Protein AF-A0A8D8LYW6-F1 (afdb_monomer_lite)

InterPro domains:
  IPR004045 Glutathione S-transferase, N-terminal [PS50404] (22-108)
  IPR004046 Glutathione S-transferase, C-terminal [PF14497] (65-147)
  IPR010987 Glutathione S-transferase, C-terminal-like [PS50405] (43-154)
  IPR036249 Thioredoxin-like superfamily [SSF52833] (20-63)
  IPR036282 Glutathione S-transferase, C-terminal domain superfamily [SSF47616] (66-146)
  IPR050213 Glutathione S-transferase superfamily [PTHR11571] (21-65)

Structure (mmCIF, N/CA/C/O backbone):
data_AF-A0A8D8LYW6-F1
#
_entry.id   AF-A0A8D8LYW6-F1
#
loop_
_atom_site.group_PDB
_atom_site.id
_atom_site.type_symbol
_atom_site.label_atom_id
_atom_site.label_alt_id
_atom_site.label_comp_id
_atom_site.label_asym_id
_atom_site.label_entity_id
_atom_site.label_seq_id
_atom_site.pdbx_PDB_ins_code
_atom_site.Cartn_x
_atom_site.Cartn_y
_atom_site.Cartn_z
_atom_site.occupancy
_atom_site.B_iso_or_equiv
_atom_site.auth_seq_id
_atom_site.auth_comp_id
_atom_site.auth_asym_id
_atom_site.auth_atom_id
_atom_site.pdbx_PDB_model_num
ATOM 1 N N . LEU A 1 1 ? -12.284 6.901 -8.201 1.00 30.34 1 LEU A N 1
ATOM 2 C CA . LEU A 1 1 ? -11.040 7.215 -7.436 1.00 30.34 1 LEU A CA 1
ATOM 3 C C . LEU A 1 1 ? -10.015 6.110 -7.733 1.00 30.34 1 LEU A C 1
ATOM 5 O O . LEU A 1 1 ? -10.385 4.960 -7.636 1.00 30.34 1 LEU A O 1
ATOM 9 N N . HIS A 1 2 ? -8.778 6.385 -8.168 1.00 29.34 2 HIS A N 1
ATOM 10 C CA . HIS A 1 2 ? -7.826 5.307 -8.516 1.00 29.34 2 HIS A CA 1
ATOM 11 C C . HIS A 1 2 ? -6.782 5.145 -7.405 1.00 29.34 2 HIS A C 1
ATOM 13 O O . HIS A 1 2 ? -5.805 5.888 -7.362 1.00 29.34 2 HIS A O 1
ATOM 19 N N . ILE A 1 3 ? -7.012 4.220 -6.475 1.00 31.86 3 ILE A N 1
ATOM 20 C CA . ILE A 1 3 ? -5.974 3.723 -5.560 1.00 31.86 3 ILE A CA 1
ATOM 21 C C . ILE A 1 3 ? -5.283 2.584 -6.302 1.00 31.86 3 ILE A C 1
ATOM 23 O O . ILE A 1 3 ? -5.982 1.674 -6.717 1.00 31.86 3 ILE A O 1
ATOM 27 N N . PHE A 1 4 ? -3.971 2.653 -6.526 1.00 33.06 4 PHE A N 1
ATOM 28 C CA . PHE A 1 4 ? -3.216 1.598 -7.206 1.00 33.06 4 PHE A CA 1
ATOM 29 C C . PHE A 1 4 ? -2.486 0.778 -6.142 1.00 33.06 4 PHE A C 1
ATOM 31 O O . PHE A 1 4 ? -1.467 1.220 -5.618 1.00 33.06 4 PHE A O 1
ATOM 38 N N . PHE A 1 5 ? -2.993 -0.408 -5.810 1.00 35.16 5 PHE A N 1
ATOM 39 C CA . PHE A 1 5 ? -2.178 -1.399 -5.103 1.00 35.16 5 PHE A CA 1
ATOM 40 C C . PHE A 1 5 ? -1.327 -2.123 -6.132 1.00 35.16 5 PHE A C 1
ATOM 42 O O . PHE A 1 5 ? -1.875 -2.677 -7.072 1.00 35.16 5 PHE A O 1
ATOM 49 N N . ILE A 1 6 ? -0.006 -2.089 -5.997 1.00 35.25 6 ILE A N 1
ATOM 50 C CA . ILE A 1 6 ? 0.898 -2.784 -6.912 1.00 35.25 6 ILE A CA 1
ATOM 51 C C . ILE A 1 6 ? 1.732 -3.753 -6.099 1.00 35.25 6 ILE A C 1
ATOM 53 O O . ILE A 1 6 ? 2.460 -3.338 -5.199 1.00 35.25 6 ILE A O 1
ATOM 57 N N . LEU A 1 7 ? 1.643 -5.030 -6.450 1.00 40.88 7 LEU A N 1
ATOM 58 C CA . LEU A 1 7 ? 2.467 -6.082 -5.884 1.00 40.88 7 LEU A CA 1
ATOM 59 C C . LEU A 1 7 ? 2.993 -6.949 -7.003 1.00 40.88 7 LEU A C 1
ATOM 61 O O . LEU A 1 7 ? 2.236 -7.442 -7.835 1.00 40.88 7 LEU A O 1
ATOM 65 N N . ASP A 1 8 ? 4.290 -7.169 -6.955 1.00 31.86 8 ASP A N 1
ATOM 66 C CA . ASP A 1 8 ? 4.958 -8.229 -7.674 1.00 31.86 8 ASP A CA 1
ATOM 67 C C . ASP A 1 8 ? 5.633 -9.051 -6.586 1.00 31.86 8 ASP A C 1
ATOM 69 O O . ASP A 1 8 ? 6.638 -8.607 -6.054 1.00 31.86 8 ASP A O 1
ATOM 73 N N . PHE A 1 9 ? 5.019 -10.150 -6.128 1.00 32.03 9 PHE A N 1
ATOM 74 C CA . PHE A 1 9 ? 5.729 -11.126 -5.294 1.00 32.03 9 PHE A CA 1
ATOM 75 C C . PHE A 1 9 ? 6.858 -11.682 -6.165 1.00 32.03 9 PHE A C 1
ATOM 77 O O . PHE A 1 9 ? 6.602 -11.979 -7.323 1.00 32.03 9 PHE A O 1
ATOM 84 N N . GLY A 1 10 ? 8.080 -11.825 -5.646 1.00 29.58 10 GLY A N 1
ATOM 85 C CA . GLY A 1 10 ? 9.296 -12.223 -6.384 1.00 29.58 10 GLY A CA 1
ATOM 86 C C . GLY A 1 10 ? 9.272 -13.552 -7.171 1.00 29.58 10 GLY A C 1
ATOM 87 O O . GLY A 1 10 ? 10.320 -14.027 -7.590 1.00 29.58 10 GLY A O 1
ATOM 88 N N . PHE A 1 11 ? 8.100 -14.135 -7.404 1.00 29.27 11 PHE A N 1
ATOM 89 C CA . PHE A 1 11 ? 7.776 -14.998 -8.531 1.00 29.27 11 PHE A CA 1
ATOM 90 C C . PHE A 1 11 ? 6.672 -14.304 -9.327 1.00 29.27 11 PHE A C 1
ATOM 92 O O . PHE A 1 11 ? 5.525 -14.298 -8.893 1.00 29.27 11 PHE A O 1
ATOM 99 N N . GLY A 1 12 ? 7.061 -13.686 -10.444 1.00 34.28 12 GLY A N 1
ATOM 100 C CA . GLY A 1 12 ? 6.300 -12.644 -11.121 1.00 34.28 12 GLY A CA 1
ATOM 101 C C . GLY A 1 12 ? 4.778 -12.798 -11.149 1.00 34.28 12 GLY A C 1
ATOM 102 O O . GLY A 1 12 ? 4.263 -13.893 -11.392 1.00 34.28 12 GLY A O 1
ATOM 103 N N . LEU A 1 13 ? 4.128 -11.628 -11.096 1.00 41.72 13 LEU A N 1
ATOM 104 C CA . LEU A 1 13 ? 2.715 -11.325 -11.364 1.00 41.72 13 LEU A CA 1
ATOM 105 C C . LEU A 1 13 ? 1.849 -11.242 -10.090 1.00 41.72 13 LEU A C 1
ATOM 107 O O . LEU A 1 13 ? 1.538 -12.247 -9.472 1.00 41.72 13 LEU A O 1
ATOM 111 N N . GLY A 1 14 ? 1.365 -10.049 -9.734 1.00 41.69 14 GLY A N 1
ATOM 112 C CA . GLY A 1 14 ? 0.334 -9.844 -8.707 1.00 41.69 14 GLY A CA 1
ATOM 113 C C . GLY A 1 14 ? -0.757 -8.857 -9.155 1.00 41.69 14 GLY A C 1
ATOM 114 O O . GLY A 1 14 ? -0.601 -8.179 -10.174 1.00 41.69 14 GLY A O 1
ATOM 115 N N . PRO A 1 15 ? -1.909 -8.802 -8.461 1.00 39.12 15 PRO A N 1
ATOM 116 C CA . PRO A 1 15 ? -3.049 -7.988 -8.873 1.00 39.12 15 PRO A CA 1
ATOM 117 C C . PRO A 1 15 ? -2.906 -6.480 -8.596 1.00 39.12 15 PRO A C 1
ATOM 119 O O . PRO A 1 15 ? -2.394 -6.085 -7.554 1.00 39.12 15 PRO A O 1
ATOM 122 N N . ILE A 1 16 ? -3.419 -5.645 -9.513 1.00 44.22 16 ILE A N 1
ATOM 123 C CA . ILE A 1 16 ? -3.631 -4.194 -9.352 1.00 44.22 16 ILE A CA 1
ATOM 124 C C . ILE A 1 16 ? -5.060 -3.881 -8.891 1.00 44.22 16 ILE A C 1
ATOM 126 O O . ILE A 1 16 ? -5.976 -3.710 -9.691 1.00 44.22 16 ILE A O 1
ATOM 130 N N . ILE A 1 17 ? -5.297 -3.703 -7.602 1.00 44.59 17 ILE A N 1
ATOM 131 C CA . ILE A 1 17 ? -6.644 -3.316 -7.150 1.00 44.59 17 ILE A CA 1
ATOM 132 C C . ILE A 1 17 ? -6.862 -1.821 -7.431 1.00 44.59 17 ILE A C 1
ATOM 134 O O . ILE A 1 17 ? -6.034 -1.024 -6.999 1.00 44.59 17 ILE A O 1
ATOM 138 N N . LEU A 1 18 ? -7.958 -1.457 -8.119 1.00 39.28 18 LEU A N 1
ATOM 139 C CA . LEU A 1 18 ? -8.430 -0.085 -8.358 1.00 39.28 18 LEU A CA 1
ATOM 140 C C . LEU A 1 18 ? -9.721 0.163 -7.552 1.00 39.28 18 LEU A C 1
ATOM 142 O O . LEU A 1 18 ? -10.792 -0.337 -7.883 1.00 39.28 18 LEU A O 1
ATOM 146 N N . LEU A 1 19 ? -9.646 0.936 -6.469 1.00 39.22 19 LEU A N 1
ATOM 147 C CA . LEU A 1 19 ? -10.800 1.151 -5.580 1.00 39.22 19 LEU A CA 1
ATOM 148 C C . LEU A 1 19 ? -11.612 2.404 -5.962 1.00 39.22 19 LEU A C 1
ATOM 150 O O . LEU A 1 19 ? -11.286 3.495 -5.492 1.00 39.22 19 LEU A O 1
ATOM 154 N N . ASP A 1 20 ? -12.684 2.253 -6.755 1.00 34.81 20 ASP A N 1
ATOM 155 C CA . ASP A 1 20 ? -13.724 3.287 -6.892 1.00 34.81 20 ASP A CA 1
ATOM 156 C C . ASP A 1 20 ? -14.896 3.044 -5.924 1.00 34.81 20 ASP A C 1
ATOM 158 O O . ASP A 1 20 ? -15.307 1.910 -5.699 1.00 34.81 20 ASP A O 1
ATOM 162 N N . MET A 1 21 ? -15.422 4.100 -5.297 1.00 40.28 21 MET A N 1
ATOM 163 C CA . MET A 1 21 ? -16.231 3.987 -4.069 1.00 40.28 21 MET A CA 1
ATOM 164 C C . MET A 1 21 ? -17.709 3.594 -4.270 1.00 40.28 21 MET A C 1
ATOM 166 O O . MET A 1 21 ? -18.451 3.550 -3.291 1.00 40.28 21 MET A O 1
ATOM 170 N N . SER A 1 22 ? -18.151 3.275 -5.490 1.00 46.41 22 SER A N 1
ATOM 171 C CA . SER A 1 22 ? -19.495 2.724 -5.755 1.00 46.41 22 SER A CA 1
ATOM 172 C C . SER A 1 22 ? -19.484 1.277 -6.261 1.00 46.41 22 SER A C 1
ATOM 174 O O . SER A 1 22 ? -20.505 0.603 -6.179 1.00 46.41 22 SER A O 1
ATOM 176 N N . THR A 1 23 ? -18.339 0.795 -6.754 1.00 56.69 23 THR A N 1
ATOM 177 C CA . THR A 1 23 ? -18.146 -0.527 -7.373 1.00 56.69 23 THR A CA 1
ATOM 178 C C . THR A 1 23 ? -16.669 -0.905 -7.282 1.00 56.69 23 THR A C 1
ATOM 180 O O . THR A 1 23 ? -15.811 -0.159 -7.757 1.00 56.69 23 THR A O 1
ATOM 183 N N . TYR A 1 24 ? -16.346 -2.057 -6.689 1.00 67.31 24 TYR A N 1
ATOM 184 C CA . TYR A 1 24 ? -14.957 -2.517 -6.594 1.00 67.31 24 TYR A CA 1
ATOM 185 C C . TYR A 1 24 ? -14.424 -2.852 -7.992 1.00 67.31 24 TYR A C 1
ATOM 187 O O . TYR A 1 24 ? -15.064 -3.614 -8.703 1.00 67.31 24 TYR A O 1
ATOM 195 N N . LYS A 1 25 ? -13.254 -2.343 -8.395 1.00 67.12 25 LYS A N 1
ATOM 196 C CA . LYS A 1 25 ? -12.588 -2.757 -9.639 1.00 67.12 25 LYS A CA 1
ATOM 197 C C . LYS A 1 25 ? -11.287 -3.483 -9.321 1.00 67.12 25 LYS A C 1
ATOM 199 O O . LYS A 1 25 ? -10.327 -2.923 -8.796 1.00 67.12 25 LYS A O 1
ATOM 204 N N . LEU A 1 26 ? -11.232 -4.758 -9.656 1.00 70.25 26 LEU A N 1
ATOM 205 C CA . LEU A 1 26 ? -10.064 -5.599 -9.470 1.00 70.25 26 LEU A CA 1
ATOM 206 C C . LEU A 1 26 ? -9.309 -5.675 -10.792 1.00 70.25 26 LEU A C 1
ATOM 208 O O . LEU A 1 26 ? -9.727 -6.396 -11.692 1.00 70.25 26 LEU A O 1
ATOM 212 N N . SER A 1 27 ? -8.209 -4.929 -10.922 1.00 67.75 27 SER A N 1
ATOM 213 C CA . SER A 1 27 ? -7.311 -5.095 -12.067 1.00 67.75 27 SER A CA 1
ATOM 214 C C . SER A 1 27 ? -6.196 -6.088 -11.743 1.00 67.75 27 SER A C 1
ATOM 216 O O . SER A 1 27 ? -5.785 -6.178 -10.597 1.00 67.75 27 SER A O 1
ATOM 218 N N . TYR A 1 28 ? -5.704 -6.897 -12.678 1.00 65.50 28 TYR A N 1
ATOM 219 C CA . TYR A 1 28 ? -4.540 -7.767 -12.428 1.00 65.50 28 TYR A CA 1
ATOM 220 C C . TYR A 1 28 ? -3.948 -8.356 -13.697 1.00 65.50 28 TYR A C 1
ATOM 222 O O . TYR A 1 28 ? -4.621 -8.431 -14.723 1.00 65.50 28 TYR A O 1
ATOM 230 N N . PHE A 1 29 ? -2.699 -8.813 -13.619 1.00 64.56 29 PHE A N 1
ATOM 231 C CA . PHE A 1 29 ? -2.117 -9.581 -14.709 1.00 64.56 29 PHE A CA 1
ATOM 232 C C . PHE A 1 29 ? -2.913 -10.852 -14.964 1.00 64.56 29 PHE A C 1
ATOM 234 O O . PHE A 1 29 ? -3.329 -11.532 -14.026 1.00 64.56 29 PHE A O 1
ATOM 241 N N . LYS A 1 30 ? -3.060 -11.226 -16.231 1.00 65.06 30 LYS A N 1
ATOM 242 C CA . LYS A 1 30 ? -3.693 -12.482 -16.633 1.00 65.06 30 LYS A CA 1
ATOM 243 C C . LYS A 1 30 ? -2.830 -13.699 -16.262 1.00 65.06 30 LYS A C 1
ATOM 245 O O . LYS A 1 30 ? -2.207 -14.341 -17.098 1.00 65.06 30 LYS A O 1
ATOM 250 N N . GLY A 1 31 ? -2.814 -14.033 -14.978 1.00 58.62 31 GLY A N 1
ATOM 251 C CA . GLY A 1 31 ? -2.198 -15.226 -14.409 1.00 58.62 31 GLY A CA 1
ATOM 252 C C . GLY A 1 31 ? -3.190 -15.948 -13.504 1.00 58.62 31 GLY A C 1
ATOM 253 O O . GLY A 1 31 ? -3.958 -15.318 -12.773 1.00 58.62 31 GLY A O 1
ATOM 254 N N . LYS A 1 32 ? -3.204 -17.284 -13.567 1.00 54.53 32 LYS A N 1
ATOM 255 C CA . LYS A 1 32 ? -4.004 -18.107 -12.647 1.00 54.53 32 LYS A CA 1
ATOM 256 C C . LYS A 1 32 ? -3.514 -17.888 -11.207 1.00 54.53 32 LYS A C 1
ATOM 258 O O . LYS A 1 32 ? -2.327 -17.678 -10.999 1.00 54.53 32 LYS A O 1
ATOM 263 N N . ALA A 1 33 ? -4.424 -17.962 -10.235 1.00 60.38 33 ALA A N 1
ATOM 264 C CA . ALA A 1 33 ? -4.179 -17.822 -8.789 1.00 60.38 33 ALA A CA 1
ATOM 265 C C . ALA A 1 33 ? -3.914 -16.404 -8.236 1.00 60.38 33 ALA A C 1
ATOM 267 O O . ALA A 1 33 ? -4.152 -16.179 -7.054 1.00 60.38 33 ALA A O 1
ATOM 268 N N . LEU A 1 34 ? -3.504 -15.427 -9.048 1.00 58.34 34 LEU A N 1
ATOM 269 C CA . LEU A 1 34 ? -2.974 -14.147 -8.540 1.00 58.34 34 LEU A CA 1
ATOM 270 C C . LEU A 1 34 ? -3.991 -13.274 -7.806 1.00 58.34 34 LEU A C 1
ATOM 272 O O . LEU A 1 34 ? -3.698 -12.694 -6.765 1.00 58.34 34 LEU A O 1
ATOM 276 N N . ALA A 1 35 ? -5.195 -13.180 -8.360 1.00 68.25 35 ALA A N 1
ATOM 277 C CA . ALA A 1 35 ? -6.293 -12.440 -7.755 1.00 68.25 35 ALA A CA 1
ATOM 278 C C . ALA A 1 35 ? -7.313 -13.364 -7.081 1.00 68.25 35 ALA A C 1
ATOM 280 O O . ALA A 1 35 ? -8.283 -12.871 -6.514 1.00 68.25 35 ALA A O 1
ATOM 281 N N . GLU A 1 36 ? -7.116 -14.687 -7.140 1.00 74.25 36 GLU A N 1
ATOM 282 C CA . GLU A 1 36 ? -8.082 -15.671 -6.635 1.00 74.25 36 GLU A CA 1
ATOM 283 C C . GLU A 1 36 ? -8.403 -15.479 -5.147 1.00 74.25 36 GLU A C 1
ATOM 285 O O . GLU A 1 36 ? -9.587 -15.483 -4.823 1.00 74.25 36 GLU A O 1
ATOM 290 N N . PRO A 1 37 ? -7.441 -15.194 -4.243 1.00 73.88 37 PRO A N 1
ATOM 291 C CA . PRO A 1 37 ? -7.774 -14.928 -2.843 1.00 73.88 37 PRO A CA 1
ATOM 292 C C . PRO A 1 37 ? -8.683 -13.704 -2.659 1.00 73.88 37 PRO A C 1
ATOM 294 O O . PRO A 1 37 ? -9.621 -13.741 -1.866 1.00 73.88 37 PRO A O 1
ATOM 297 N N . ILE A 1 38 ? -8.446 -12.627 -3.416 1.00 74.38 38 ILE A N 1
ATOM 298 C CA . ILE A 1 38 ? -9.251 -11.398 -3.334 1.00 74.38 38 ILE A CA 1
ATOM 299 C C . ILE A 1 38 ? -10.625 -11.616 -3.965 1.00 74.38 38 ILE A C 1
ATOM 301 O O . ILE A 1 38 ? -11.629 -11.236 -3.372 1.00 74.38 38 ILE A O 1
ATOM 305 N N . ARG A 1 39 ? -10.692 -12.269 -5.130 1.00 80.44 39 ARG A N 1
ATOM 306 C CA . ARG A 1 39 ? -11.954 -12.649 -5.785 1.00 80.44 39 ARG A CA 1
ATOM 307 C C . ARG A 1 39 ? -12.796 -13.522 -4.870 1.00 80.44 39 ARG A C 1
ATOM 309 O O . ARG A 1 39 ? -13.985 -13.263 -4.715 1.00 80.44 39 ARG A O 1
ATOM 316 N N . PHE A 1 40 ? -12.175 -14.529 -4.259 1.00 80.75 40 PHE A N 1
ATOM 317 C CA . PHE A 1 40 ? -12.818 -15.424 -3.309 1.00 80.75 40 PHE A CA 1
ATOM 318 C C . PHE A 1 40 ? -13.378 -14.638 -2.127 1.00 80.75 40 PHE A C 1
ATOM 320 O O . PHE A 1 40 ? -14.549 -14.783 -1.803 1.00 80.75 40 PHE A O 1
ATOM 327 N N . MET A 1 41 ? -12.582 -13.748 -1.536 1.00 80.12 41 MET A N 1
ATOM 328 C CA . MET A 1 41 ? -12.999 -12.946 -0.390 1.00 80.12 41 MET A CA 1
ATOM 329 C C . MET A 1 41 ? -14.120 -11.953 -0.730 1.00 80.12 41 MET A C 1
ATOM 331 O O . MET A 1 41 ? -15.083 -11.853 0.022 1.00 80.12 41 MET A O 1
ATOM 335 N N . LEU A 1 42 ? -14.047 -11.266 -1.875 1.00 80.12 42 LEU A N 1
ATOM 336 C CA . LEU A 1 42 ? -15.113 -10.371 -2.345 1.00 80.12 42 LEU A CA 1
ATOM 337 C C . LEU A 1 42 ? -16.409 -11.139 -2.635 1.00 80.12 42 LEU A C 1
ATOM 339 O O . LEU A 1 42 ? -17.478 -10.706 -2.212 1.00 80.12 42 LEU A O 1
ATOM 343 N N . SER A 1 43 ? -16.302 -12.304 -3.280 1.00 84.75 43 SER A N 1
ATOM 344 C CA . SER A 1 43 ? -17.451 -13.171 -3.570 1.00 84.75 43 SER A CA 1
ATOM 345 C C . SER A 1 43 ? -18.073 -13.730 -2.288 1.00 84.75 43 SER A C 1
ATOM 347 O O . SER A 1 43 ? -19.288 -13.715 -2.141 1.00 84.75 43 SER A O 1
ATOM 349 N N . TYR A 1 44 ? -17.247 -14.165 -1.330 1.00 85.19 44 TYR A N 1
ATOM 350 C CA . TYR A 1 44 ? -17.689 -14.653 -0.019 1.00 85.19 44 TYR A CA 1
ATOM 351 C C . TYR A 1 44 ? -18.410 -13.569 0.794 1.00 85.19 44 TYR A C 1
ATOM 353 O O . TYR A 1 44 ? -19.319 -13.861 1.560 1.00 85.19 44 TYR A O 1
ATOM 361 N N . MET A 1 45 ? -18.015 -12.306 0.622 1.00 79.94 45 MET A N 1
ATOM 362 C CA . MET A 1 45 ? -18.653 -11.151 1.257 1.00 79.94 45 MET A CA 1
ATOM 363 C C . MET A 1 45 ? -19.861 -10.606 0.477 1.00 79.94 45 MET A C 1
ATOM 365 O O . MET A 1 45 ? -20.356 -9.533 0.835 1.00 79.94 45 MET A O 1
ATOM 369 N N . GLU A 1 46 ? -20.296 -11.292 -0.587 1.00 85.88 46 GLU A N 1
ATOM 370 C CA . GLU A 1 46 ? -21.402 -10.881 -1.463 1.00 85.88 46 GLU A CA 1
ATOM 371 C C . GLU A 1 46 ? -21.222 -9.447 -1.998 1.00 85.88 46 GLU A C 1
ATOM 373 O O . GLU A 1 46 ? -22.136 -8.620 -1.989 1.00 85.88 46 GLU A O 1
ATOM 378 N N . LYS A 1 47 ? -19.992 -9.107 -2.408 1.00 79.19 47 LYS A N 1
ATOM 379 C CA . LYS A 1 47 ? -19.663 -7.807 -3.002 1.00 79.19 47 LYS A CA 1
ATOM 380 C C . LYS A 1 47 ? -19.476 -7.924 -4.507 1.00 79.19 47 LYS A C 1
ATOM 382 O O . LYS A 1 47 ? -18.589 -8.642 -4.959 1.00 79.19 47 LYS A O 1
ATOM 387 N N . ASP A 1 48 ? -20.246 -7.142 -5.258 1.00 80.06 48 ASP A N 1
ATOM 388 C CA . ASP A 1 48 ? -20.064 -6.994 -6.702 1.00 80.06 48 ASP A CA 1
ATOM 389 C C . ASP A 1 48 ? -18.738 -6.297 -7.024 1.00 80.06 48 ASP A C 1
ATOM 391 O O . ASP A 1 48 ? -18.361 -5.309 -6.383 1.00 80.06 48 ASP A O 1
ATOM 395 N N . PHE A 1 49 ? -18.030 -6.799 -8.039 1.00 80.25 49 PHE A N 1
ATOM 396 C CA . PHE A 1 49 ? -16.777 -6.212 -8.503 1.00 80.25 49 PHE A CA 1
ATOM 397 C C . PHE A 1 49 ? -16.567 -6.373 -10.016 1.00 80.25 49 PHE A C 1
ATOM 399 O O . PHE A 1 49 ? -16.966 -7.365 -10.620 1.00 80.25 49 PHE A O 1
ATOM 406 N N . GLU A 1 50 ? -15.899 -5.396 -10.628 1.00 79.44 50 GLU A N 1
ATOM 407 C CA . GLU A 1 50 ? -15.424 -5.425 -12.011 1.00 79.44 50 GLU A CA 1
ATOM 408 C C . GLU A 1 50 ? -14.068 -6.148 -12.076 1.00 79.44 50 GLU A C 1
ATOM 410 O O . GLU A 1 50 ? -13.114 -5.755 -11.406 1.00 79.44 50 GLU A O 1
ATOM 415 N N . ASP A 1 51 ? -13.971 -7.200 -12.889 1.00 79.69 51 ASP A N 1
ATOM 416 C CA . ASP A 1 51 ? -12.750 -7.984 -13.120 1.00 79.69 51 ASP A CA 1
ATOM 417 C C . ASP A 1 51 ? -12.042 -7.504 -14.396 1.00 79.69 51 ASP A C 1
ATOM 419 O O . ASP A 1 51 ? -12.498 -7.767 -15.509 1.00 79.69 51 ASP A O 1
ATOM 423 N N . HIS A 1 52 ? -10.925 -6.793 -14.238 1.00 79.62 52 HIS A N 1
ATOM 424 C CA . HIS A 1 52 ? -10.156 -6.215 -15.338 1.00 79.62 52 HIS A CA 1
ATOM 425 C C . HIS A 1 52 ? -8.764 -6.856 -15.451 1.00 79.62 52 HIS A C 1
ATOM 427 O O . HIS A 1 52 ? -7.824 -6.532 -14.727 1.00 79.62 52 HIS A O 1
ATOM 433 N N . ARG A 1 53 ? -8.586 -7.766 -16.404 1.00 79.50 53 ARG A N 1
ATOM 434 C CA . ARG A 1 53 ? -7.306 -8.464 -16.595 1.00 79.50 53 ARG A CA 1
ATOM 435 C C . ARG A 1 53 ? -6.493 -7.784 -17.684 1.00 79.50 53 ARG A C 1
ATOM 437 O O . ARG A 1 53 ? -7.010 -7.594 -18.779 1.00 79.50 53 ARG A O 1
ATOM 444 N N . PHE A 1 54 ? -5.238 -7.460 -17.400 1.00 66.81 54 PHE A N 1
ATOM 445 C CA . PHE A 1 54 ? -4.327 -6.854 -18.371 1.00 66.81 54 PHE A CA 1
ATOM 446 C C . PHE A 1 54 ? -3.129 -7.771 -18.649 1.00 66.81 54 PHE A C 1
ATOM 448 O O . PHE A 1 54 ? -2.769 -8.625 -17.830 1.00 66.81 54 PHE A O 1
ATOM 455 N N . GLU A 1 55 ? -2.549 -7.636 -19.839 1.00 74.44 55 GLU A N 1
ATOM 456 C CA . GLU A 1 55 ? -1.397 -8.431 -20.274 1.00 74.44 55 GLU A CA 1
ATOM 457 C C . GLU A 1 55 ? -0.082 -7.754 -19.842 1.00 74.44 55 GLU A C 1
ATOM 459 O O . GLU A 1 55 ? -0.065 -6.578 -19.459 1.00 74.44 55 GLU A O 1
ATOM 464 N N . ARG A 1 56 ? 1.048 -8.479 -19.866 1.00 64.25 56 ARG A N 1
ATOM 465 C CA . ARG A 1 56 ? 2.345 -7.914 -19.430 1.00 64.25 56 ARG A CA 1
ATOM 466 C C . ARG A 1 56 ? 2.764 -6.708 -20.264 1.00 64.25 56 ARG A C 1
ATOM 468 O O . ARG A 1 56 ? 3.417 -5.804 -19.756 1.00 64.25 56 ARG A O 1
ATOM 475 N N . GLU A 1 57 ? 2.356 -6.679 -21.519 1.00 67.50 57 GLU A N 1
ATOM 476 C CA . GLU A 1 57 ? 2.657 -5.640 -22.497 1.00 67.50 57 GLU A CA 1
ATOM 477 C C . GLU A 1 57 ? 1.963 -4.311 -22.161 1.00 67.50 57 GLU A C 1
ATOM 479 O O . GLU A 1 57 ? 2.419 -3.248 -22.580 1.00 67.50 57 GLU A O 1
ATOM 484 N N . ASP A 1 58 ? 0.891 -4.349 -21.365 1.00 68.50 58 ASP A N 1
ATOM 485 C CA . ASP A 1 58 ? 0.205 -3.155 -20.873 1.00 68.50 58 ASP A CA 1
ATOM 486 C C . ASP A 1 58 ? 0.835 -2.600 -19.588 1.00 68.50 58 ASP A C 1
ATOM 488 O O . ASP A 1 58 ? 0.536 -1.471 -19.194 1.00 68.50 58 ASP A O 1
ATOM 492 N N . TRP A 1 59 ? 1.758 -3.340 -18.960 1.00 60.84 59 TRP A N 1
ATOM 493 C CA . TRP A 1 59 ? 2.452 -2.921 -17.739 1.00 60.84 59 TRP A CA 1
ATOM 494 C C . TRP A 1 59 ? 3.164 -1.567 -17.846 1.00 60.84 59 TRP A C 1
ATOM 496 O O . TRP A 1 59 ? 2.995 -0.753 -16.940 1.00 60.84 59 TRP A O 1
ATOM 506 N N . PRO A 1 60 ? 3.894 -1.245 -18.932 1.00 58.59 60 PRO A N 1
ATOM 507 C CA . PRO A 1 60 ? 4.553 0.055 -19.061 1.00 58.59 60 PRO A CA 1
ATOM 508 C C . PRO A 1 60 ? 3.577 1.238 -19.148 1.00 58.59 60 PRO A C 1
ATOM 510 O O . PRO A 1 60 ? 3.972 2.372 -18.890 1.00 58.59 60 PRO A O 1
ATOM 513 N N . LYS A 1 61 ? 2.308 0.994 -19.515 1.00 62.28 61 LYS A N 1
ATOM 514 C CA . LYS A 1 61 ? 1.254 2.025 -19.575 1.00 62.28 61 LYS A CA 1
ATOM 515 C C . LYS A 1 61 ? 0.652 2.311 -18.199 1.00 62.28 61 LYS A C 1
ATOM 517 O O . LYS A 1 61 ? -0.034 3.316 -18.014 1.00 62.28 61 LYS A O 1
ATOM 522 N N . LEU A 1 62 ? 0.877 1.420 -17.237 1.00 58.41 62 LEU A N 1
ATOM 523 C CA . LEU A 1 62 ? 0.457 1.598 -15.858 1.00 58.41 62 LEU A CA 1
ATOM 524 C C . LEU A 1 62 ? 1.482 2.498 -15.157 1.00 58.41 62 LEU A C 1
ATOM 526 O O . LEU A 1 62 ? 2.681 2.422 -15.416 1.00 58.41 62 LEU A O 1
ATOM 530 N N . LYS A 1 63 ? 0.992 3.412 -14.310 1.00 56.09 63 LYS A N 1
ATOM 531 C CA . LYS A 1 63 ? 1.795 4.464 -13.658 1.00 56.09 63 LYS A CA 1
ATOM 532 C C . LYS A 1 63 ? 3.080 3.902 -13.013 1.00 56.09 63 LYS A C 1
ATOM 534 O O . LYS A 1 63 ? 3.071 2.750 -12.576 1.00 56.09 63 LYS A O 1
ATOM 539 N N . PRO A 1 64 ? 4.162 4.698 -12.888 1.00 62.03 64 PRO A N 1
ATOM 540 C CA . PRO A 1 64 ? 5.367 4.266 -12.187 1.00 62.03 64 PRO A CA 1
ATOM 541 C C . PRO A 1 64 ? 5.009 3.917 -10.747 1.00 62.03 64 PRO A C 1
ATOM 543 O O . PRO A 1 64 ? 4.450 4.718 -10.004 1.00 62.03 64 PRO A O 1
ATOM 546 N N . THR A 1 65 ? 5.279 2.679 -10.376 1.00 73.69 65 THR A N 1
ATOM 547 C CA . THR A 1 65 ? 4.877 2.095 -9.100 1.00 73.69 65 THR A CA 1
ATOM 548 C C . THR A 1 65 ? 6.081 1.453 -8.443 1.00 73.69 65 THR A C 1
ATOM 550 O O . THR A 1 65 ? 7.101 1.225 -9.096 1.00 73.69 65 THR A O 1
ATOM 553 N N . ILE A 1 66 ? 5.963 1.152 -7.150 1.00 77.56 66 ILE A N 1
ATOM 554 C CA . ILE A 1 66 ? 7.053 0.572 -6.359 1.00 77.56 66 ILE A CA 1
ATOM 555 C C . ILE A 1 66 ? 7.615 -0.687 -7.043 1.00 77.56 66 ILE A C 1
ATOM 557 O O . ILE A 1 66 ? 8.830 -0.804 -7.192 1.00 77.56 66 ILE A O 1
ATOM 561 N N . ALA A 1 67 ? 6.752 -1.571 -7.556 1.00 73.50 67 ALA A N 1
ATOM 562 C CA . ALA A 1 67 ? 7.200 -2.763 -8.279 1.00 73.50 67 ALA A CA 1
ATOM 563 C C . ALA A 1 67 ? 7.778 -2.441 -9.668 1.00 73.50 67 ALA A C 1
ATOM 565 O O . ALA A 1 67 ? 8.812 -2.992 -10.031 1.00 73.50 67 ALA A O 1
ATOM 566 N N . SER A 1 68 ? 7.163 -1.524 -10.429 1.00 77.69 68 SER A N 1
ATOM 567 C CA . SER A 1 68 ? 7.679 -1.110 -11.747 1.00 77.69 68 SER A CA 1
ATOM 568 C C . SER A 1 68 ? 9.089 -0.511 -11.670 1.00 77.69 68 SER A C 1
ATOM 570 O O . SER A 1 68 ? 9.869 -0.678 -12.603 1.00 77.69 68 SER A O 1
ATOM 572 N N . TYR A 1 69 ? 9.434 0.154 -10.561 1.00 83.88 69 TYR A N 1
ATOM 573 C CA . TYR A 1 69 ? 10.809 0.553 -10.254 1.00 83.88 69 TYR A CA 1
ATOM 574 C C . TYR A 1 69 ? 11.660 -0.643 -9.805 1.00 83.88 69 TYR A C 1
ATOM 576 O O . TYR A 1 69 ? 12.727 -0.886 -10.362 1.00 83.88 69 TYR A O 1
ATOM 584 N N . HIS A 1 70 ? 11.213 -1.405 -8.801 1.00 82.56 70 HIS A N 1
ATOM 585 C CA . HIS A 1 70 ? 12.027 -2.444 -8.166 1.00 82.56 70 HIS A CA 1
ATOM 586 C C . HIS A 1 70 ? 12.485 -3.536 -9.144 1.00 82.56 70 HIS A C 1
ATOM 588 O O . HIS A 1 70 ? 13.660 -3.911 -9.124 1.00 82.56 70 HIS A O 1
ATOM 594 N N . TYR A 1 71 ? 11.591 -3.977 -10.030 1.00 78.31 71 TYR A N 1
ATOM 595 C CA . TYR A 1 71 ? 11.814 -5.075 -10.976 1.00 78.31 71 TYR A CA 1
ATOM 596 C C . TYR A 1 71 ? 12.300 -4.647 -12.355 1.00 78.31 71 TYR A C 1
ATOM 598 O O . TYR A 1 71 ? 12.476 -5.492 -13.231 1.00 78.31 71 TYR A O 1
ATOM 606 N N . ASP A 1 72 ? 12.538 -3.355 -12.566 1.00 81.25 72 ASP A N 1
ATOM 607 C CA . ASP A 1 72 ? 13.147 -2.916 -13.810 1.00 81.25 72 ASP A CA 1
ATOM 608 C C . ASP A 1 72 ? 14.591 -3.426 -13.897 1.00 81.25 72 ASP A C 1
ATOM 610 O O . ASP A 1 72 ? 15.406 -3.178 -12.997 1.00 81.25 72 ASP A O 1
ATOM 614 N N . ALA A 1 73 ? 14.874 -4.166 -14.969 1.00 83.31 73 ALA A N 1
ATOM 615 C CA . ALA A 1 73 ? 16.198 -4.680 -15.290 1.00 83.31 73 ALA A CA 1
ATOM 616 C C . ALA A 1 73 ? 17.057 -3.636 -16.023 1.00 83.31 73 ALA A C 1
ATOM 618 O O . ALA A 1 73 ? 18.279 -3.757 -16.040 1.00 83.31 73 ALA A O 1
ATOM 619 N N . ASN A 1 74 ? 16.436 -2.619 -16.631 1.00 89.50 74 ASN A N 1
ATOM 620 C CA . ASN A 1 74 ? 17.140 -1.535 -17.299 1.00 89.50 74 ASN A CA 1
ATOM 621 C C . ASN A 1 74 ? 17.453 -0.421 -16.288 1.00 89.50 74 ASN A C 1
ATOM 623 O O . ASN A 1 74 ? 16.548 0.230 -15.768 1.00 89.50 74 ASN A O 1
ATOM 627 N N . GLU A 1 75 ? 18.738 -0.183 -16.014 1.00 86.56 75 GLU A N 1
ATOM 628 C CA . GLU A 1 75 ? 19.170 0.789 -14.999 1.00 86.56 75 GLU A CA 1
ATOM 629 C C . GLU A 1 75 ? 18.775 2.235 -15.327 1.00 86.56 75 GLU A C 1
ATOM 631 O O . GLU A 1 75 ? 18.380 2.984 -14.435 1.00 86.56 75 GLU A O 1
ATOM 636 N N . GLU A 1 76 ? 18.832 2.630 -16.598 1.00 88.19 76 GLU A N 1
ATOM 637 C CA . GLU A 1 76 ? 18.468 3.979 -17.038 1.00 88.19 76 GLU A CA 1
ATOM 638 C C . GLU A 1 76 ? 16.967 4.238 -16.832 1.00 88.19 76 GLU A C 1
ATOM 640 O O . GLU A 1 76 ? 16.570 5.222 -16.200 1.00 88.19 76 GLU A O 1
ATOM 645 N N . SER A 1 77 ? 16.123 3.298 -17.270 1.00 85.31 77 SER A N 1
ATOM 646 C CA . SER A 1 77 ? 14.674 3.352 -17.065 1.00 85.31 77 SER A CA 1
ATOM 647 C C . SER A 1 77 ? 14.321 3.312 -15.579 1.00 85.31 77 SER A C 1
ATOM 649 O O . SER A 1 77 ? 13.509 4.117 -15.113 1.00 85.31 77 SER A O 1
ATOM 651 N N . LYS A 1 78 ? 14.997 2.467 -14.796 1.00 84.38 78 LYS A N 1
ATOM 652 C CA . LYS A 1 78 ? 14.829 2.380 -13.343 1.00 84.38 78 LYS A CA 1
ATOM 653 C C . LYS A 1 78 ? 15.125 3.704 -12.651 1.00 84.38 78 LYS A C 1
ATOM 655 O O . LYS A 1 78 ? 14.312 4.176 -11.856 1.00 84.38 78 LYS A O 1
ATOM 660 N N . ASN A 1 79 ? 16.252 4.330 -12.974 1.00 86.81 79 ASN A N 1
ATOM 661 C CA . ASN A 1 79 ? 16.651 5.599 -12.372 1.00 86.81 79 ASN A CA 1
ATOM 662 C C . ASN A 1 79 ? 15.667 6.721 -12.722 1.00 86.81 79 ASN A C 1
ATOM 664 O O . ASN A 1 79 ? 15.285 7.485 -11.836 1.00 86.81 79 ASN A O 1
ATOM 668 N N . SER A 1 80 ? 15.159 6.753 -13.960 1.00 87.25 80 SER A N 1
ATOM 669 C CA . SER A 1 80 ? 14.151 7.739 -14.385 1.00 87.25 80 SER A CA 1
ATOM 670 C C . SER A 1 80 ? 12.818 7.633 -13.623 1.00 87.25 80 SER A C 1
ATOM 672 O O . SER A 1 80 ? 12.085 8.613 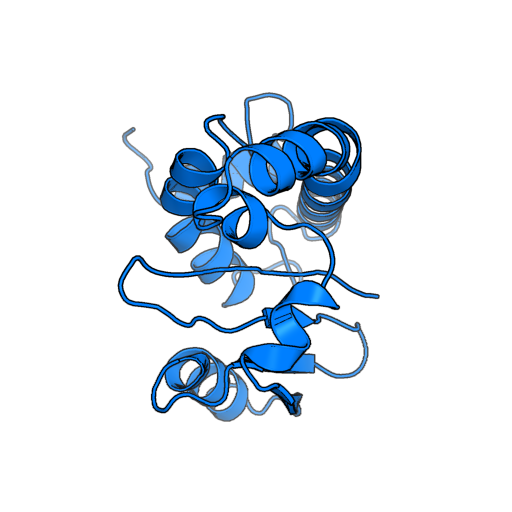-13.499 1.00 87.25 80 SER A O 1
ATOM 674 N N . LYS A 1 81 ? 12.499 6.452 -13.072 1.00 85.31 81 LYS A N 1
ATOM 675 C CA . LYS A 1 81 ? 11.254 6.196 -12.330 1.00 85.31 81 LYS A CA 1
ATOM 676 C C . LYS A 1 81 ? 11.343 6.566 -10.852 1.00 85.31 81 LYS A C 1
ATOM 678 O O . LYS A 1 81 ? 10.299 6.767 -10.233 1.00 85.31 81 LYS A O 1
ATOM 683 N N . TRP A 1 82 ? 12.544 6.628 -10.273 1.00 87.94 82 TRP A N 1
ATOM 684 C CA . TRP A 1 82 ? 12.708 6.797 -8.826 1.00 87.94 82 TRP A CA 1
ATOM 685 C C . TRP A 1 82 ? 12.181 8.139 -8.323 1.00 87.94 82 TRP A C 1
ATOM 687 O O . TRP A 1 82 ? 11.387 8.171 -7.387 1.00 87.94 82 TRP A O 1
ATOM 697 N N . GLU A 1 83 ? 12.591 9.239 -8.951 1.00 88.94 83 GLU A N 1
ATOM 698 C CA . GLU A 1 83 ? 12.178 10.580 -8.538 1.00 88.94 83 GLU A CA 1
ATOM 699 C C . GLU A 1 83 ? 10.647 10.748 -8.536 1.00 88.94 83 GLU A C 1
ATOM 701 O O . GLU A 1 83 ? 10.102 11.042 -7.471 1.00 88.94 83 GLU A O 1
ATOM 706 N N . PRO A 1 84 ? 9.905 10.487 -9.634 1.00 84.88 84 PRO A N 1
ATOM 707 C CA . PRO A 1 84 ? 8.446 10.619 -9.626 1.00 84.88 84 PRO A CA 1
ATOM 708 C C . PRO A 1 84 ? 7.754 9.601 -8.707 1.00 84.88 84 PRO A C 1
ATOM 710 O O . PRO A 1 84 ? 6.683 9.876 -8.151 1.00 84.88 84 PRO A O 1
ATOM 713 N N . LEU A 1 85 ? 8.344 8.419 -8.508 1.00 84.19 85 LEU A N 1
ATOM 714 C CA . LEU A 1 85 ? 7.838 7.453 -7.538 1.00 84.19 85 LEU A CA 1
ATOM 715 C C . LEU A 1 85 ? 7.935 8.013 -6.112 1.00 84.19 85 LEU A C 1
ATOM 717 O O . LEU A 1 85 ? 6.942 8.000 -5.387 1.00 84.19 85 LEU A O 1
ATOM 721 N N . ASN A 1 86 ? 9.105 8.524 -5.732 1.00 87.38 86 ASN A N 1
ATOM 722 C CA . ASN A 1 86 ? 9.412 8.919 -4.362 1.00 87.38 86 ASN A CA 1
ATOM 723 C C . ASN A 1 86 ? 8.820 10.281 -3.972 1.00 87.38 86 ASN A C 1
ATOM 725 O O . ASN A 1 86 ? 8.411 10.462 -2.832 1.00 87.38 86 ASN A O 1
ATOM 729 N N . THR A 1 87 ? 8.743 11.235 -4.902 1.00 87.88 87 THR A N 1
ATOM 730 C CA . THR A 1 87 ? 8.269 12.600 -4.603 1.00 87.88 87 THR A CA 1
ATOM 731 C C . THR A 1 87 ? 6.780 12.789 -4.851 1.00 87.88 87 THR A C 1
ATOM 733 O O . THR A 1 87 ? 6.151 13.625 -4.210 1.00 87.88 87 THR A O 1
ATOM 736 N N . THR A 1 88 ? 6.201 12.021 -5.777 1.00 83.81 88 THR A N 1
ATOM 737 C CA . THR A 1 88 ? 4.807 12.211 -6.196 1.00 83.81 88 THR A CA 1
ATOM 738 C C . THR A 1 88 ? 3.950 11.019 -5.807 1.00 83.81 88 THR A C 1
ATOM 740 O O . THR A 1 88 ? 2.942 11.162 -5.122 1.00 83.81 88 THR A O 1
ATOM 743 N N . THR A 1 89 ? 4.344 9.821 -6.234 1.00 80.94 89 THR A N 1
ATOM 744 C CA . THR A 1 89 ? 3.453 8.656 -6.193 1.00 80.94 89 THR A CA 1
ATOM 745 C C . THR A 1 89 ? 3.298 8.092 -4.781 1.00 80.94 89 THR A C 1
ATOM 747 O O . THR A 1 89 ? 2.171 7.907 -4.322 1.00 80.94 89 THR A O 1
ATOM 750 N N . ILE A 1 90 ? 4.408 7.836 -4.083 1.00 86.38 90 ILE A N 1
ATOM 751 C CA . ILE A 1 90 ? 4.399 7.310 -2.712 1.00 86.38 90 ILE A CA 1
ATOM 752 C C . ILE A 1 90 ? 3.693 8.286 -1.755 1.00 86.38 90 ILE A C 1
ATOM 75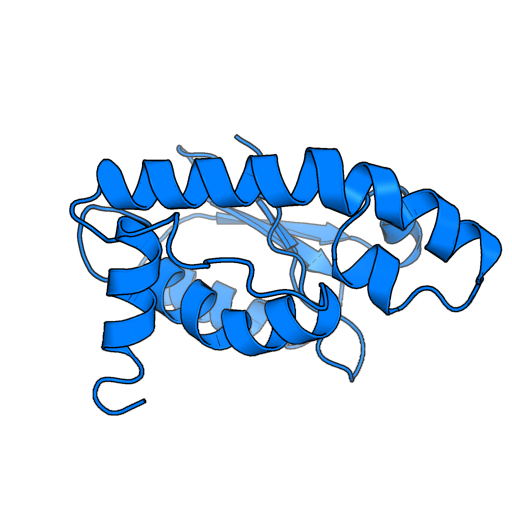4 O O . ILE A 1 90 ? 2.726 7.855 -1.118 1.00 86.38 90 ILE A O 1
ATOM 758 N N . PRO A 1 91 ? 4.067 9.584 -1.689 1.00 89.06 91 PRO A N 1
ATOM 759 C CA . PRO A 1 91 ? 3.403 10.531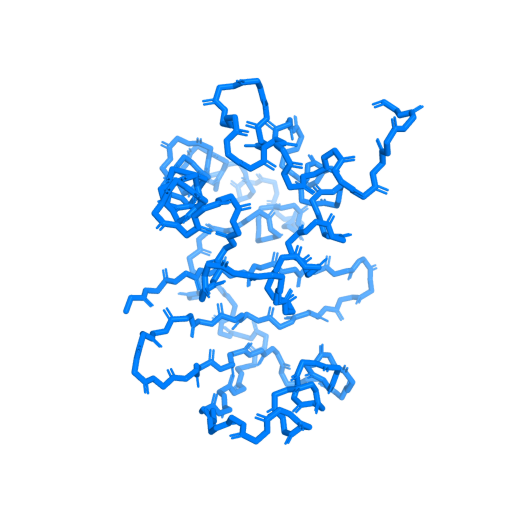 -0.795 1.00 89.06 91 PRO A CA 1
ATOM 760 C C . PRO A 1 91 ? 1.899 10.627 -1.053 1.00 89.06 91 PRO A C 1
ATOM 762 O O . PRO A 1 91 ? 1.113 10.538 -0.114 1.00 89.06 91 PRO A O 1
ATOM 765 N N . TYR A 1 92 ? 1.483 10.690 -2.322 1.00 82.50 92 TYR A N 1
ATOM 766 C CA . TYR A 1 92 ? 0.071 10.767 -2.700 1.00 82.50 92 TYR A CA 1
ATOM 767 C C . TYR A 1 92 ? -0.770 9.600 -2.162 1.00 82.50 92 TYR A C 1
ATOM 769 O O . TYR A 1 92 ? -1.871 9.814 -1.648 1.00 82.50 92 TYR A O 1
ATOM 777 N N . TYR A 1 93 ? -0.294 8.355 -2.287 1.00 82.19 93 TYR A N 1
ATOM 778 C CA . TYR A 1 93 ? -1.053 7.205 -1.780 1.00 82.19 93 TYR A CA 1
ATOM 779 C C . TYR A 1 93 ? -0.994 7.105 -0.264 1.00 82.19 93 TYR A C 1
ATOM 781 O O . TYR A 1 93 ? -2.025 6.844 0.355 1.00 82.19 93 TYR A O 1
ATOM 789 N N . MET A 1 94 ? 0.171 7.342 0.339 1.00 88.31 94 MET A N 1
A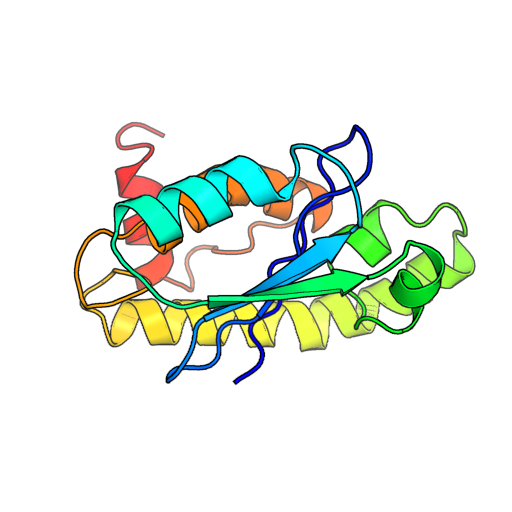TOM 790 C CA . MET A 1 94 ? 0.307 7.247 1.788 1.00 88.31 94 MET A CA 1
ATOM 791 C C . MET A 1 94 ? -0.511 8.318 2.516 1.00 88.31 94 MET A C 1
ATOM 793 O O . MET A 1 94 ? -1.158 8.004 3.513 1.00 88.31 94 MET A O 1
ATOM 797 N N . GLU A 1 95 ? -0.586 9.539 1.980 1.00 87.25 95 GLU A N 1
ATOM 798 C CA . GLU A 1 95 ? -1.471 10.591 2.494 1.00 87.25 95 GLU A CA 1
ATOM 799 C C . GLU A 1 95 ? -2.947 10.173 2.406 1.00 87.25 95 GLU A C 1
ATOM 801 O O . GLU A 1 95 ? -3.718 10.340 3.352 1.00 87.25 95 GLU A O 1
ATOM 806 N N . ARG A 1 96 ? -3.355 9.563 1.288 1.00 82.69 96 ARG A N 1
ATOM 807 C CA . ARG A 1 96 ? -4.724 9.055 1.122 1.00 82.69 96 ARG A CA 1
ATOM 808 C C . ARG A 1 96 ? -5.058 7.946 2.105 1.00 82.69 96 ARG A C 1
ATOM 810 O O . ARG A 1 96 ? -6.143 7.975 2.679 1.00 82.69 96 ARG A O 1
ATOM 817 N N . PHE A 1 97 ? -4.158 6.987 2.305 1.00 86.06 97 PHE A N 1
ATOM 818 C CA . PHE A 1 97 ? -4.361 5.913 3.274 1.00 86.06 97 PHE A CA 1
ATOM 819 C C . PHE A 1 97 ? -4.444 6.454 4.700 1.00 86.06 97 PHE A C 1
ATOM 821 O O . PHE A 1 97 ? -5.338 6.055 5.442 1.00 86.06 97 PHE A O 1
ATOM 828 N N . GLU A 1 98 ? -3.599 7.418 5.064 1.00 92.31 98 GLU A N 1
ATOM 829 C CA . GLU A 1 98 ? -3.674 8.069 6.373 1.00 92.31 98 GLU A CA 1
ATOM 830 C C . GLU A 1 98 ? -5.009 8.809 6.558 1.00 92.31 98 GLU A C 1
ATOM 832 O O . GLU A 1 98 ? -5.651 8.694 7.603 1.00 92.31 98 GLU A O 1
ATOM 837 N N . ASN A 1 99 ? -5.497 9.502 5.525 1.00 86.31 99 ASN A N 1
ATOM 838 C CA . ASN A 1 99 ? -6.801 10.169 5.554 1.00 86.31 99 ASN A CA 1
ATOM 839 C C . ASN A 1 99 ? -7.978 9.178 5.632 1.00 86.31 99 ASN A C 1
ATOM 841 O O . ASN A 1 99 ? -8.968 9.442 6.325 1.00 86.31 99 ASN A O 1
ATOM 845 N N . LEU A 1 100 ? -7.873 8.016 4.981 1.00 82.88 100 LEU A N 1
ATOM 846 C CA . LEU A 1 100 ? -8.829 6.919 5.154 1.00 82.88 100 LEU A CA 1
ATOM 847 C C . LEU A 1 100 ? -8.807 6.409 6.596 1.00 82.88 100 LEU A C 1
ATOM 849 O O . LEU A 1 100 ? -9.863 6.348 7.217 1.00 82.88 100 LEU A O 1
ATOM 853 N N . GLY A 1 101 ? -7.625 6.153 7.161 1.00 88.88 101 GLY A N 1
ATOM 854 C CA . GLY A 1 101 ? -7.467 5.757 8.560 1.00 88.88 101 GLY A CA 1
ATOM 855 C C . GLY A 1 101 ? -8.135 6.745 9.520 1.00 88.88 101 GLY A C 1
ATOM 856 O O . GLY A 1 101 ? -8.930 6.349 10.373 1.00 88.88 101 GLY A O 1
ATOM 857 N N . LYS A 1 102 ? -7.887 8.047 9.344 1.00 92.06 102 LYS A N 1
ATOM 858 C CA . LYS A 1 102 ? -8.501 9.110 10.159 1.00 92.06 102 LYS A CA 1
ATOM 859 C C . LYS A 1 102 ? -10.028 9.132 10.044 1.00 92.06 102 LYS A C 1
ATOM 861 O O . LYS A 1 102 ? -10.715 9.209 11.060 1.00 92.06 102 LYS A O 1
ATOM 866 N N . SER A 1 103 ? -10.565 9.044 8.827 1.00 87.75 103 SER A N 1
ATOM 867 C CA . SER A 1 103 ? -12.017 9.115 8.588 1.00 87.75 103 SER A CA 1
ATOM 868 C C . SER A 1 103 ? -12.769 7.848 9.013 1.00 87.75 103 SER A C 1
ATOM 870 O O . SER A 1 103 ? -13.921 7.924 9.437 1.00 87.75 103 SER A O 1
ATOM 872 N N . ASN A 1 104 ? -12.110 6.690 8.990 1.00 89.44 104 ASN A N 1
ATOM 873 C CA . ASN A 1 104 ? -12.697 5.386 9.294 1.00 89.44 104 ASN A CA 1
ATOM 874 C C . ASN A 1 104 ? -12.249 4.846 10.664 1.00 89.44 104 ASN A C 1
ATOM 876 O O . ASN A 1 104 ? -12.021 3.649 10.822 1.00 89.44 104 ASN A O 1
ATOM 880 N N . LYS A 1 105 ? -12.127 5.704 11.686 1.00 88.69 105 LYS A N 1
ATOM 881 C CA . LYS A 1 105 ? -11.843 5.298 13.084 1.00 88.69 105 LYS A CA 1
ATOM 882 C C . LYS A 1 105 ? -10.589 4.411 13.255 1.00 88.69 105 LYS A C 1
ATOM 884 O O . LYS A 1 105 ? -10.520 3.604 14.182 1.00 88.69 105 LYS A O 1
ATOM 889 N N . GLY A 1 106 ? -9.596 4.574 12.387 1.00 86.62 106 GLY A N 1
ATOM 890 C CA . GLY A 1 106 ? -8.352 3.801 12.372 1.00 86.62 106 GLY A CA 1
ATOM 891 C C . GLY A 1 106 ? -8.353 2.572 11.458 1.00 86.62 106 GLY A C 1
ATOM 892 O O . GLY A 1 106 ? -7.407 1.798 11.527 1.00 86.62 106 GLY A O 1
ATOM 893 N N . TYR A 1 107 ? -9.377 2.389 10.622 1.00 86.50 107 TYR A N 1
ATOM 894 C CA . TYR A 1 107 ? -9.445 1.339 9.598 1.00 86.50 107 TYR A CA 1
ATOM 895 C C . TYR A 1 107 ? -9.343 1.941 8.196 1.00 86.50 107 TYR A C 1
ATOM 897 O O . TYR A 1 107 ? -9.577 3.126 8.004 1.00 86.50 107 TYR A O 1
ATOM 905 N N . LEU A 1 108 ? -9.028 1.146 7.184 1.00 83.88 108 LEU A N 1
ATOM 906 C CA . LEU A 1 108 ? -8.954 1.604 5.798 1.00 83.88 108 LEU A CA 1
ATOM 907 C C . LEU A 1 108 ? -10.322 1.639 5.112 1.00 83.88 108 LEU A C 1
ATOM 909 O O . LEU A 1 108 ? -10.486 2.350 4.121 1.00 83.88 108 LEU A O 1
ATOM 913 N N . ALA A 1 109 ? -11.317 0.923 5.642 1.00 80.62 109 ALA A N 1
ATOM 914 C CA . ALA A 1 109 ? -12.670 0.912 5.099 1.00 80.62 109 ALA A CA 1
ATOM 915 C C . ALA A 1 109 ? -13.743 0.709 6.179 1.00 80.62 109 ALA A C 1
ATOM 917 O O . ALA A 1 109 ? -13.525 0.042 7.185 1.00 80.62 109 ALA A O 1
ATOM 918 N N . ASN A 1 110 ? -14.946 1.242 5.936 1.00 78.62 110 ASN A N 1
ATOM 919 C CA . ASN A 1 110 ? -16.182 0.947 6.683 1.00 78.62 110 ASN A CA 1
ATOM 920 C C . ASN A 1 110 ? -16.127 1.154 8.211 1.00 78.62 110 ASN A C 1
ATOM 922 O O . ASN A 1 110 ? -16.960 0.606 8.933 1.00 78.62 110 ASN A O 1
ATOM 926 N N . ALA A 1 111 ? -15.153 1.918 8.708 1.00 86.31 111 ALA A N 1
ATOM 927 C CA . ALA A 1 111 ? -14.907 2.158 10.129 1.00 86.31 111 ALA A CA 1
ATOM 928 C C . ALA A 1 111 ? -14.804 0.898 11.020 1.00 86.31 111 ALA A C 1
ATOM 930 O O . ALA A 1 111 ? -15.082 0.964 12.221 1.00 86.31 111 ALA A O 1
ATOM 931 N N . LYS A 1 112 ? -14.418 -0.246 10.441 1.00 87.69 112 LYS A N 1
ATOM 932 C CA . LYS A 1 112 ? -14.233 -1.535 11.124 1.00 87.69 112 LYS A CA 1
ATOM 933 C C . LYS A 1 112 ? -13.202 -2.383 10.385 1.00 87.69 112 LYS A C 1
ATOM 935 O O . LYS A 1 112 ? -12.961 -2.139 9.206 1.00 87.69 112 LYS A O 1
ATOM 940 N N . LEU A 1 113 ? -12.676 -3.417 11.046 1.00 86.19 113 LEU A N 1
ATOM 941 C CA . LEU A 1 113 ? -11.738 -4.346 10.417 1.00 86.19 113 LEU A CA 1
ATOM 942 C C . LEU A 1 113 ? -12.344 -4.932 9.140 1.00 86.19 113 LEU A C 1
ATOM 944 O O . LEU A 1 113 ? -13.458 -5.463 9.135 1.00 86.19 113 LEU A O 1
ATOM 948 N N . SER A 1 114 ? -11.583 -4.826 8.064 1.00 78.50 114 SER A N 1
ATOM 949 C CA . SER A 1 114 ? -11.944 -5.303 6.746 1.00 78.50 114 SER A CA 1
ATOM 950 C C . SER A 1 114 ? -10.771 -6.030 6.107 1.00 78.50 114 SER A C 1
ATOM 952 O O . SER A 1 114 ? -9.631 -5.987 6.573 1.00 78.50 114 SER A O 1
ATOM 954 N N . TRP A 1 115 ? -11.043 -6.687 4.988 1.00 70.44 115 TRP A N 1
ATOM 955 C CA . TRP A 1 115 ? -9.996 -7.338 4.222 1.00 70.44 115 TRP A CA 1
ATOM 956 C C . TRP A 1 115 ? -8.911 -6.368 3.731 1.00 70.44 115 TRP A C 1
ATOM 958 O O . TRP A 1 115 ? -7.764 -6.776 3.587 1.00 70.44 115 TRP A O 1
ATOM 968 N N . VAL A 1 116 ? -9.251 -5.091 3.509 1.00 76.62 116 VAL A N 1
ATOM 969 C CA . VAL A 1 116 ? -8.310 -4.061 3.038 1.00 76.62 116 VAL A CA 1
ATOM 970 C C . VAL A 1 116 ? -7.229 -3.804 4.082 1.00 76.62 116 VAL A C 1
ATOM 972 O O . VAL A 1 116 ? -6.061 -3.663 3.736 1.00 76.62 116 VAL A O 1
ATOM 975 N N . ASP A 1 117 ? -7.612 -3.802 5.358 1.00 83.31 117 ASP A N 1
ATOM 976 C CA . ASP A 1 117 ? -6.701 -3.627 6.486 1.00 83.31 117 ASP A CA 1
ATOM 977 C C . ASP A 1 117 ? -5.689 -4.769 6.574 1.00 83.31 117 ASP A C 1
ATOM 979 O O . ASP A 1 117 ? -4.480 -4.547 6.603 1.00 83.31 117 ASP A O 1
ATOM 983 N N . ILE A 1 118 ? -6.202 -6.004 6.561 1.00 82.56 118 ILE A N 1
ATOM 984 C CA . ILE A 1 118 ? -5.395 -7.226 6.619 1.00 82.56 118 ILE A CA 1
ATOM 985 C C . ILE A 1 118 ? -4.430 -7.259 5.436 1.00 82.56 118 ILE A C 1
ATOM 987 O O . ILE A 1 118 ? -3.250 -7.554 5.605 1.00 82.56 118 ILE A O 1
ATOM 991 N N . TYR A 1 119 ? -4.927 -6.924 4.246 1.00 76.06 119 TYR A N 1
ATOM 992 C CA . TYR A 1 119 ? -4.137 -6.933 3.026 1.00 76.06 119 TYR A CA 1
ATOM 993 C C . TYR A 1 119 ? -3.035 -5.872 3.055 1.00 76.06 119 TYR A C 1
ATOM 995 O O . TYR A 1 119 ? -1.872 -6.204 2.849 1.00 76.06 119 TYR A O 1
ATOM 1003 N N . PHE A 1 120 ? -3.372 -4.618 3.376 1.00 82.50 120 PHE A N 1
ATOM 1004 C CA . PHE A 1 120 ? -2.396 -3.534 3.498 1.00 82.50 120 PHE A CA 1
ATOM 1005 C C . PHE A 1 120 ? -1.274 -3.907 4.467 1.00 82.50 120 PHE A C 1
ATOM 1007 O O . PHE A 1 120 ? -0.097 -3.821 4.123 1.00 82.50 120 PHE A O 1
ATOM 1014 N N . VAL A 1 121 ? -1.641 -4.386 5.657 1.00 86.81 121 VAL A N 1
ATOM 1015 C CA . VAL A 1 121 ? -0.668 -4.721 6.692 1.00 86.81 121 VAL A CA 1
ATOM 1016 C C . VAL A 1 121 ? 0.186 -5.927 6.303 1.00 86.81 121 VAL A C 1
ATOM 1018 O O . VAL A 1 121 ? 1.395 -5.880 6.502 1.00 86.81 121 VAL A O 1
ATOM 1021 N N . ALA A 1 122 ? -0.397 -6.981 5.721 1.00 82.81 122 ALA A N 1
ATOM 1022 C CA . ALA A 1 122 ? 0.344 -8.172 5.293 1.00 82.81 122 ALA A CA 1
ATOM 1023 C C . ALA A 1 122 ? 1.434 -7.861 4.255 1.00 82.81 122 ALA A C 1
ATOM 1025 O O . ALA A 1 122 ? 2.433 -8.573 4.171 1.00 82.81 122 ALA A O 1
ATOM 1026 N N . LEU A 1 123 ? 1.240 -6.799 3.475 1.00 77.38 123 LEU A N 1
ATOM 1027 C CA . LEU A 1 123 ? 2.117 -6.410 2.376 1.00 77.38 123 LEU A CA 1
ATOM 1028 C C . LEU A 1 123 ? 3.090 -5.301 2.724 1.00 77.38 123 LEU A C 1
ATOM 1030 O O . LEU A 1 123 ? 4.035 -5.076 1.972 1.00 77.38 123 LEU A O 1
ATOM 1034 N N . LEU A 1 124 ? 2.859 -4.596 3.827 1.00 85.56 124 LEU A N 1
ATOM 1035 C CA . LEU A 1 124 ? 3.624 -3.409 4.164 1.00 85.56 124 LEU A CA 1
ATOM 1036 C C . LEU A 1 124 ? 5.126 -3.697 4.248 1.00 85.56 124 LEU A C 1
ATOM 1038 O O . LEU A 1 124 ? 5.911 -2.957 3.666 1.00 85.56 124 LEU A O 1
ATOM 1042 N N . ASP A 1 125 ? 5.518 -4.807 4.879 1.00 85.50 125 ASP A N 1
ATOM 1043 C CA . ASP A 1 125 ? 6.927 -5.215 5.001 1.00 85.50 125 ASP A CA 1
ATOM 1044 C C . ASP A 1 125 ? 7.587 -5.362 3.620 1.00 85.50 125 ASP A C 1
ATOM 1046 O O . ASP A 1 125 ? 8.726 -4.952 3.389 1.00 85.50 125 ASP A O 1
ATOM 1050 N N . TYR A 1 126 ? 6.828 -5.895 2.666 1.00 79.88 126 TYR A N 1
ATOM 1051 C CA . TYR A 1 126 ? 7.287 -6.111 1.306 1.00 79.88 126 TYR A CA 1
ATOM 1052 C C . TYR A 1 126 ? 7.347 -4.824 0.479 1.00 79.88 126 TYR A C 1
ATOM 1054 O O . TYR A 1 126 ? 8.304 -4.587 -0.261 1.00 79.88 126 TYR A O 1
ATOM 1062 N N . LEU A 1 127 ? 6.347 -3.956 0.632 1.00 82.50 127 LEU A N 1
ATOM 1063 C CA . LEU A 1 127 ? 6.342 -2.635 0.013 1.00 82.50 127 LEU A CA 1
ATOM 1064 C C . LEU A 1 127 ? 7.491 -1.772 0.551 1.00 82.50 127 LEU A C 1
ATOM 1066 O O . LEU A 1 127 ? 8.163 -1.118 -0.243 1.00 82.50 127 LEU A O 1
ATOM 1070 N N . ASN A 1 128 ? 7.769 -1.833 1.856 1.00 89.62 128 ASN A N 1
ATOM 1071 C CA . ASN A 1 128 ? 8.901 -1.158 2.492 1.00 89.62 128 ASN A CA 1
ATOM 1072 C C . ASN A 1 128 ? 10.238 -1.657 1.931 1.00 89.62 128 ASN A C 1
ATOM 1074 O O . ASN A 1 128 ? 11.097 -0.850 1.577 1.00 89.62 128 ASN A O 1
ATOM 1078 N N . PHE A 1 129 ? 10.398 -2.977 1.775 1.00 87.06 129 PHE A N 1
ATOM 1079 C CA . PHE A 1 129 ? 11.579 -3.566 1.137 1.00 87.06 129 PHE A CA 1
ATOM 1080 C C . PHE A 1 129 ? 11.789 -3.025 -0.284 1.00 87.06 129 PHE A C 1
ATOM 1082 O O . PHE A 1 129 ? 12.879 -2.558 -0.621 1.00 87.06 129 PHE A O 1
A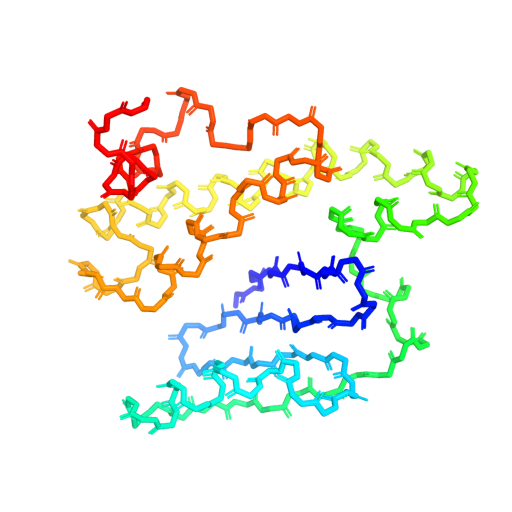TOM 1089 N N . MET A 1 130 ? 10.744 -3.036 -1.117 1.00 85.06 130 MET A N 1
ATOM 1090 C CA . MET A 1 130 ? 10.861 -2.578 -2.501 1.00 85.06 130 MET A CA 1
ATOM 1091 C C . MET A 1 130 ? 11.083 -1.064 -2.613 1.00 85.06 130 MET A C 1
ATOM 1093 O O . MET A 1 130 ? 11.856 -0.621 -3.466 1.00 85.06 130 MET A O 1
ATOM 1097 N N . ALA A 1 131 ? 10.422 -0.282 -1.754 1.00 85.88 131 ALA A N 1
ATOM 1098 C CA . ALA A 1 131 ? 10.535 1.173 -1.693 1.00 85.88 131 ALA A CA 1
ATOM 1099 C C . ALA A 1 131 ? 11.789 1.657 -0.951 1.00 85.88 131 ALA A C 1
ATOM 1101 O O . ALA A 1 131 ? 12.079 2.850 -0.986 1.00 85.88 131 ALA A O 1
ATOM 1102 N N . LYS A 1 132 ? 12.528 0.749 -0.300 1.00 91.00 132 LYS A N 1
ATOM 1103 C CA . LYS A 1 132 ? 13.746 1.026 0.478 1.00 91.00 132 LYS A CA 1
ATOM 1104 C C . LYS A 1 132 ? 13.542 2.067 1.590 1.00 91.00 132 LYS A C 1
ATOM 1106 O O . LYS A 1 132 ? 14.471 2.797 1.925 1.00 91.00 132 LYS A O 1
ATOM 1111 N N . GLN A 1 133 ? 12.336 2.151 2.145 1.00 92.31 133 GLN A N 1
ATOM 1112 C CA . GLN A 1 133 ? 11.978 3.088 3.212 1.00 92.31 133 GLN A CA 1
ATOM 1113 C C . GLN A 1 133 ? 10.775 2.572 4.007 1.00 92.31 133 GLN A C 1
ATOM 1115 O O . GLN A 1 133 ? 10.017 1.744 3.502 1.00 92.31 133 GLN A O 1
ATOM 1120 N N . ASP A 1 134 ? 10.582 3.077 5.228 1.00 92.88 134 ASP A N 1
ATOM 1121 C CA . ASP A 1 134 ? 9.330 2.873 5.961 1.00 92.88 134 ASP A CA 1
ATOM 1122 C C . ASP A 1 134 ? 8.245 3.784 5.375 1.00 92.88 134 ASP A C 1
ATOM 1124 O O . ASP A 1 134 ? 8.275 5.003 5.538 1.00 92.88 134 ASP A O 1
ATOM 1128 N N . LEU A 1 135 ? 7.290 3.186 4.662 1.00 91.38 135 LEU A N 1
ATOM 1129 C CA . LEU A 1 135 ? 6.209 3.913 4.005 1.00 91.38 135 LEU A CA 1
ATOM 1130 C C . LEU A 1 135 ? 5.221 4.521 5.005 1.00 91.38 135 LEU A C 1
ATOM 1132 O O . LEU A 1 135 ? 4.625 5.564 4.719 1.00 91.38 135 LEU A O 1
ATOM 1136 N N . VAL A 1 136 ? 5.024 3.875 6.159 1.00 92.31 136 VAL A N 1
ATOM 1137 C CA . VAL A 1 136 ? 4.109 4.371 7.192 1.00 92.31 136 VAL A CA 1
ATOM 1138 C C . VAL A 1 136 ? 4.817 5.423 8.031 1.00 92.31 136 VAL A C 1
ATOM 1140 O O . VAL A 1 136 ? 4.303 6.536 8.126 1.00 92.31 136 VAL A O 1
ATOM 1143 N N . GLY A 1 137 ? 6.006 5.115 8.550 1.00 89.62 137 GLY A N 1
ATOM 1144 C CA . GLY A 1 137 ? 6.751 6.023 9.420 1.00 89.62 137 GLY A CA 1
ATOM 1145 C C . GLY A 1 137 ? 5.979 6.399 10.691 1.00 89.62 137 GLY A C 1
ATOM 1146 O O . GLY A 1 137 ? 4.912 5.853 10.991 1.00 89.62 137 GLY A O 1
ATOM 1147 N N . A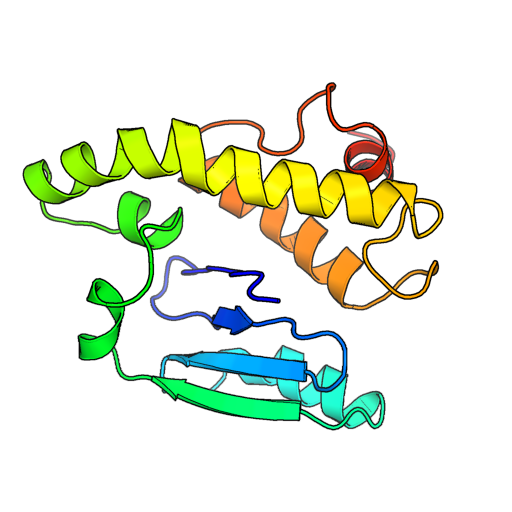SP A 1 138 ? 6.510 7.359 11.445 1.00 87.88 138 ASP A N 1
ATOM 1148 C CA . ASP A 1 138 ? 5.864 7.872 12.663 1.00 87.88 138 ASP A CA 1
ATOM 1149 C C . ASP A 1 138 ? 4.886 9.028 12.378 1.00 87.88 138 ASP A C 1
ATOM 1151 O O . ASP A 1 138 ? 4.052 9.377 13.213 1.00 87.88 138 ASP A O 1
ATOM 1155 N N . ASP A 1 139 ? 4.945 9.609 11.178 1.00 91.56 139 ASP A N 1
ATOM 1156 C CA . ASP A 1 139 ? 4.128 10.743 10.733 1.00 91.56 139 ASP A CA 1
ATOM 1157 C C . ASP A 1 139 ? 2.700 10.350 10.306 1.00 91.56 139 ASP A C 1
ATOM 1159 O O . ASP A 1 139 ? 1.861 11.225 10.070 1.00 91.56 139 ASP A O 1
ATOM 1163 N N . LYS A 1 140 ? 2.394 9.045 10.239 1.00 93.69 140 LYS A N 1
ATOM 1164 C CA . LYS A 1 140 ? 1.081 8.499 9.836 1.00 93.69 140 LYS A CA 1
ATOM 1165 C C . LYS A 1 140 ? 0.457 7.676 10.971 1.00 93.69 140 LYS A C 1
ATOM 1167 O O . LYS A 1 140 ? 0.401 6.443 10.898 1.00 93.69 140 LYS A O 1
ATOM 1172 N N . PRO A 1 141 ? 0.014 8.328 12.064 1.00 93.12 141 PRO A N 1
ATOM 1173 C CA . PRO A 1 141 ? -0.414 7.646 13.283 1.00 93.12 141 PRO A CA 1
ATOM 1174 C C . PRO A 1 141 ? -1.655 6.761 13.099 1.00 93.12 141 PRO A C 1
ATOM 1176 O O . PRO A 1 141 ? -1.779 5.752 13.800 1.00 93.12 141 PRO A O 1
ATOM 1179 N N . ALA A 1 142 ? -2.571 7.087 12.177 1.00 91.38 142 ALA A N 1
ATOM 1180 C CA . ALA A 1 142 ? -3.743 6.244 11.944 1.00 91.38 142 ALA A CA 1
ATOM 1181 C C . ALA A 1 142 ? -3.344 4.907 11.303 1.00 91.38 142 ALA A C 1
ATOM 1183 O O . ALA A 1 142 ? -3.795 3.853 11.757 1.00 91.38 142 ALA A O 1
ATOM 1184 N N . LEU A 1 143 ? -2.449 4.935 10.312 1.00 90.38 143 LEU A N 1
ATOM 1185 C CA . LEU A 1 143 ? -1.886 3.720 9.720 1.00 90.38 143 LEU A CA 1
ATOM 1186 C C . LEU A 1 143 ? -0.970 2.975 10.687 1.00 90.38 143 LEU A C 1
ATOM 1188 O O . LEU A 1 143 ? -1.047 1.751 10.777 1.00 90.38 143 LEU A O 1
ATOM 1192 N N . ARG A 1 144 ? -0.146 3.690 11.459 1.00 90.44 144 ARG A N 1
ATOM 1193 C CA . ARG A 1 144 ? 0.755 3.079 12.446 1.00 90.44 144 ARG A CA 1
ATOM 1194 C C . ARG A 1 144 ? -0.014 2.234 13.456 1.00 90.44 144 ARG A C 1
ATOM 1196 O O . ARG A 1 144 ? 0.387 1.110 13.747 1.00 90.44 144 ARG A O 1
ATOM 1203 N N . LYS A 1 145 ? -1.160 2.726 13.933 1.00 88.12 145 LYS A N 1
ATOM 1204 C CA . LYS A 1 145 ? -2.050 1.971 14.825 1.00 88.12 145 LYS A CA 1
ATOM 1205 C C . LYS A 1 145 ? -2.509 0.648 14.203 1.00 88.12 145 LYS A C 1
ATOM 1207 O O . LYS A 1 145 ? -2.543 -0.367 14.896 1.00 88.12 145 LYS A O 1
ATOM 1212 N N . LEU A 1 146 ? -2.850 0.656 12.914 1.00 87.06 146 LEU A N 1
ATOM 1213 C CA . LEU A 1 146 ? -3.276 -0.540 12.190 1.00 87.06 146 LEU A CA 1
ATOM 1214 C C . LEU A 1 146 ? -2.145 -1.572 12.074 1.00 87.06 146 LEU A C 1
ATOM 1216 O O . LEU A 1 146 ? -2.368 -2.763 12.272 1.00 87.06 146 LEU A O 1
ATOM 1220 N N . VAL A 1 147 ? -0.926 -1.105 11.802 1.00 86.50 147 VAL A N 1
ATOM 1221 C CA . VAL A 1 147 ? 0.268 -1.955 11.691 1.00 86.50 147 VAL A CA 1
ATOM 1222 C C . VAL A 1 147 ? 0.618 -2.597 13.035 1.00 86.50 147 VAL A C 1
ATOM 1224 O O . VAL A 1 147 ? 0.829 -3.806 13.100 1.00 86.50 147 VAL A O 1
ATOM 1227 N N . LEU A 1 148 ? 0.605 -1.822 14.123 1.00 84.31 148 LEU A N 1
ATOM 1228 C CA . LEU A 1 148 ? 0.903 -2.324 15.470 1.00 84.31 148 LEU A CA 1
ATOM 1229 C C . LEU A 1 148 ? -0.122 -3.355 15.963 1.00 84.31 148 LEU A C 1
ATOM 1231 O O . LEU A 1 148 ? 0.226 -4.242 16.736 1.00 84.31 148 LEU A O 1
ATOM 1235 N N . ALA A 1 149 ? -1.368 -3.311 15.480 1.00 79.62 149 ALA A N 1
ATOM 1236 C CA . ALA A 1 149 ? -2.362 -4.336 15.805 1.00 79.62 149 ALA A CA 1
ATOM 1237 C C . ALA A 1 149 ? -1.969 -5.742 15.299 1.00 79.62 149 ALA A C 1
ATOM 1239 O O . ALA A 1 149 ? -2.408 -6.740 15.868 1.00 79.62 149 ALA A O 1
ATOM 1240 N N . ARG A 1 150 ? -1.135 -5.832 14.253 1.00 70.06 150 ARG A N 1
ATOM 1241 C CA . ARG A 1 150 ? -0.606 -7.096 13.707 1.00 70.06 150 ARG A CA 1
ATOM 1242 C C . ARG A 1 150 ? 0.628 -7.588 14.465 1.00 70.06 150 ARG A C 1
ATOM 1244 O O . ARG A 1 150 ? 0.846 -8.794 14.538 1.00 70.06 150 ARG A O 1
ATOM 1251 N N . TYR A 1 151 ? 1.400 -6.672 15.046 1.00 65.88 151 TYR A N 1
ATOM 1252 C CA . TYR A 1 151 ? 2.622 -6.964 15.791 1.00 65.88 151 TYR A CA 1
ATOM 1253 C C . TYR A 1 151 ? 2.624 -6.249 17.153 1.00 65.88 151 TYR A C 1
ATOM 1255 O O . TYR A 1 151 ? 3.354 -5.281 17.339 1.00 65.88 151 TYR A O 1
ATOM 1263 N N . PRO A 1 152 ? 1.838 -6.713 18.139 1.00 59.47 152 PRO A N 1
ATOM 1264 C CA . PRO A 1 152 ? 1.735 -6.031 19.432 1.00 59.47 152 PRO A CA 1
ATOM 1265 C C . PRO A 1 152 ? 3.040 -6.019 20.255 1.00 59.47 152 PRO A C 1
ATOM 1267 O O . PRO A 1 152 ? 3.101 -5.320 21.261 1.00 59.47 152 PRO A O 1
ATOM 1270 N N . ASN A 1 153 ? 4.064 -6.779 19.843 1.00 53.81 153 ASN A N 1
ATOM 1271 C CA . ASN A 1 153 ? 5.311 -6.999 20.586 1.00 53.81 153 ASN A CA 1
ATOM 1272 C C . ASN A 1 153 ? 6.590 -6.675 19.778 1.00 53.81 153 ASN A C 1
ATOM 1274 O O . ASN A 1 153 ? 7.651 -7.192 20.126 1.00 53.81 153 ASN A O 1
ATOM 1278 N N . TYR A 1 154 ? 6.496 -5.895 18.695 1.00 45.91 154 TYR A N 1
ATOM 1279 C CA . TYR A 1 154 ? 7.643 -5.478 17.870 1.00 45.91 154 TYR A CA 1
ATOM 1280 C C . TYR A 1 154 ? 7.751 -3.956 17.792 1.00 45.91 154 TYR A C 1
ATOM 1282 O O . TYR A 1 154 ? 6.689 -3.296 17.712 1.00 45.91 154 TYR A O 1
#

Secondary structure (DSSP, 8-state):
---EE----SSS--EEEEEETTEEEEEEES-TTSSHHHHHHHHHTT--EEEEEE-GGGGGGSPP-HHHHHT---HHHHHHHHHHIIIIIHHHHHHHHHHHHHHTTTSSSTTS--HHHHHHHHHHHHHHHHHTS-SS-SS-HHHHHHHHTT-TT-

pLDDT: mean 73.46, std 17.98, range [29.27, 93.69]

Sequence (154 aa):
LHIFFILDFGFGLGPIILLDMSTYKLSYFKGKALAEPIRFMLSYMEKDFEDHRFEREDWPKLKPTIASYHYDANEESKNSKWEPLNTTTIPYYMERFENLGKSNKGYLANAKLSWVDIYFVALLDYLNFMAKQDLVGDDKPALRKLVLARYPNY

Organism: NCBI:txid428564

Radius of gyration: 15.57 Å; chains: 1; bounding box: 41×31×43 Å

Foldseek 3Di:
DAQFDDDQDVVGWAWTWGDDPPATEIETEPDPPRCVVVVVQCVVVVGHHHYHYDHPVCVVVDQLELCVLQPDPDPVVNVVSLVCHPPPVLVVNLVLQLVCLVVLVLANDDVDDDPVLVVCLVCQVVSCVSNVHNSCPPVRVSNVVSNCVVPVPD